Protein AF-I1SAD9-F1 (afdb_monomer)

Foldseek 3Di:
DVVVLLVLLLVLVLLVLLLVLCVVCPVPDDLVVSLVVSLVVHDPVCNVPVCSNSDDNVVSVVVSVVSLVVSLVVVVVVCVQAVLQLVCLQPPLPVLCPPPDPDDDGRDSVVNSVVSVVCVVVQVVRPCNSVVSVVVVVVD

Solvent-accessible surface area (backbone atoms only — not comparable to full-atom values): 7903 Å² total; per-residue (Å²): 107,69,68,58,40,50,54,46,47,52,52,41,51,32,47,50,48,41,43,50,47,50,63,74,41,60,92,74,55,60,69,68,59,53,35,56,57,35,43,76,72,31,54,70,88,55,50,78,32,63,76,65,61,74,44,54,67,69,57,45,51,53,51,45,55,52,44,51,53,50,42,54,50,46,51,50,54,46,39,72,61,28,68,50,39,64,57,38,58,75,74,40,39,71,64,33,37,66,60,77,64,94,66,68,53,93,66,38,64,48,42,36,22,52,54,37,47,77,43,44,65,67,51,67,75,34,84,63,47,65,58,53,52,52,58,48,67,77,74,111

Organism: Gibberella zeae (strain ATCC MYA-4620 / CBS 123657 / FGSC 9075 / NRRL 31084 / PH-1) (NCBI:txid229533)

Secondary structure (DSSP, 8-state):
-HHHHHHHHHHHHHHHHHHHHHHHSTTTS-HHHHHHHHHHHS-HHHHT-HHHHT--HHHHHHHHHHHHHHHHHHHHHHHHH-THHHHHHHH-HHHHHT---S---TT-HHHHHHHHHHHHHHHHTSTTHHHHHHHHHHH-

Mean predicted aligned error: 4.47 Å

Sequence (140 aa):
MAAVTLIKVRILLDLQSAQNTTRAFNGTIPPEIVGLISSELISSAVASRPDILMSNIEHLSKLIKKVKHQIVKLYRSVNEYNSHFWRLMLCSPVSAASQRPEAYSTGTKEEDCLTIEQCLASWVETPGAFQLMKDLSQAI

Radius of gyration: 17.53 Å; Cα contacts (8 Å, |Δi|>4): 134; chains: 1; bounding box: 40×26×49 Å

Structure (mmCIF, N/CA/C/O backbone):
data_AF-I1SAD9-F1
#
_entry.id   AF-I1SAD9-F1
#
loop_
_atom_site.group_PDB
_atom_site.id
_atom_site.type_symbol
_atom_site.label_atom_id
_atom_site.label_alt_id
_atom_site.label_comp_id
_atom_site.label_asym_id
_atom_site.label_entity_id
_atom_site.label_seq_id
_atom_site.pdbx_PDB_ins_code
_atom_site.Cartn_x
_atom_site.Cartn_y
_atom_site.Cartn_z
_atom_site.occupancy
_atom_site.B_iso_or_equiv
_atom_site.auth_seq_id
_atom_site.auth_comp_id
_atom_site.auth_asym_id
_atom_site.auth_atom_id
_atom_site.pdbx_PDB_model_num
ATOM 1 N N . MET A 1 1 ? 10.787 0.877 -3.095 1.00 77.62 1 MET A N 1
ATOM 2 C CA . MET A 1 1 ? 9.717 1.787 -2.612 1.00 77.62 1 MET A CA 1
ATOM 3 C C . MET A 1 1 ? 8.319 1.175 -2.723 1.00 77.62 1 MET A C 1
ATOM 5 O O . MET A 1 1 ? 7.588 1.245 -1.745 1.00 77.62 1 MET A O 1
ATOM 9 N N . ALA A 1 2 ? 7.972 0.497 -3.828 1.00 88.50 2 ALA A N 1
ATOM 10 C CA . ALA A 1 2 ? 6.682 -0.192 -3.997 1.00 88.50 2 ALA A CA 1
ATOM 11 C C . ALA A 1 2 ? 6.305 -1.141 -2.838 1.00 88.50 2 ALA A C 1
ATOM 13 O O . ALA A 1 2 ? 5.191 -1.072 -2.323 1.00 88.50 2 ALA A O 1
ATOM 14 N N . ALA A 1 3 ? 7.253 -1.959 -2.361 1.00 92.94 3 ALA A N 1
ATOM 15 C CA . ALA A 1 3 ? 7.040 -2.845 -1.212 1.00 92.94 3 ALA A CA 1
ATOM 16 C C . ALA A 1 3 ? 6.709 -2.082 0.086 1.00 92.94 3 ALA A C 1
ATOM 18 O O . ALA A 1 3 ? 5.805 -2.463 0.824 1.00 92.94 3 ALA A O 1
ATOM 19 N N . VAL A 1 4 ? 7.392 -0.961 0.351 1.00 95.25 4 VAL A N 1
ATOM 20 C CA . VAL A 1 4 ? 7.125 -0.121 1.532 1.00 95.25 4 VAL A CA 1
ATOM 21 C C . VAL A 1 4 ? 5.742 0.522 1.434 1.00 95.25 4 VAL A C 1
ATOM 23 O O . VAL A 1 4 ? 5.029 0.586 2.436 1.00 95.25 4 VAL A O 1
ATOM 26 N N . THR A 1 5 ? 5.333 0.947 0.234 1.00 96.75 5 THR A N 1
ATOM 27 C CA . THR A 1 5 ? 3.968 1.431 -0.004 1.00 96.75 5 THR A CA 1
ATOM 28 C C . THR A 1 5 ? 2.947 0.351 0.328 1.00 96.75 5 THR A C 1
ATOM 30 O O . THR A 1 5 ? 2.032 0.623 1.099 1.00 96.75 5 THR A O 1
ATOM 33 N N . LEU A 1 6 ? 3.137 -0.882 -0.154 1.00 96.00 6 LEU A N 1
ATOM 34 C CA . LEU A 1 6 ? 2.239 -1.997 0.155 1.00 96.00 6 LEU A CA 1
ATOM 35 C C . LEU A 1 6 ? 2.157 -2.279 1.661 1.00 96.00 6 LEU A C 1
ATOM 37 O O . LEU A 1 6 ? 1.062 -2.453 2.187 1.00 96.00 6 LEU A O 1
ATOM 41 N N . ILE A 1 7 ? 3.284 -2.261 2.378 1.00 94.69 7 ILE A N 1
ATOM 42 C CA . ILE A 1 7 ? 3.293 -2.428 3.841 1.00 94.69 7 ILE A CA 1
ATOM 43 C C . ILE A 1 7 ? 2.440 -1.345 4.513 1.00 94.69 7 ILE A C 1
ATOM 45 O O . ILE A 1 7 ? 1.640 -1.643 5.397 1.00 94.69 7 ILE A O 1
ATOM 49 N N . LYS A 1 8 ? 2.561 -0.083 4.086 1.00 95.88 8 LYS A N 1
ATOM 50 C CA . LYS A 1 8 ? 1.736 1.009 4.625 1.00 95.88 8 LYS A CA 1
ATOM 51 C C . LYS A 1 8 ? 0.260 0.859 4.271 1.00 95.88 8 LYS A C 1
ATOM 53 O O . LYS A 1 8 ? -0.576 1.161 5.116 1.00 95.88 8 LYS A O 1
ATOM 58 N N . VAL A 1 9 ? -0.053 0.382 3.069 1.00 96.75 9 VAL A N 1
ATOM 59 C CA . VAL A 1 9 ? -1.424 0.075 2.642 1.00 96.75 9 VAL A CA 1
ATOM 60 C C . VAL A 1 9 ? -2.025 -1.029 3.512 1.00 96.75 9 VAL A C 1
ATOM 62 O O . VAL A 1 9 ? -3.111 -0.829 4.043 1.00 96.75 9 VAL A O 1
ATOM 65 N N . ARG A 1 10 ? -1.303 -2.132 3.750 1.00 95.06 10 ARG A N 1
ATOM 66 C CA . ARG A 1 10 ? -1.731 -3.211 4.660 1.00 95.06 10 ARG A CA 1
ATOM 67 C C . ARG A 1 10 ? -2.022 -2.681 6.065 1.00 95.06 10 ARG A C 1
ATOM 69 O O . ARG A 1 10 ? -3.111 -2.890 6.578 1.00 95.06 10 ARG A O 1
ATOM 76 N N . ILE A 1 11 ? -1.103 -1.892 6.629 1.00 93.69 11 ILE A N 1
ATOM 77 C CA . ILE A 1 11 ? -1.296 -1.256 7.944 1.00 93.69 11 ILE A CA 1
ATOM 78 C C . ILE A 1 11 ? -2.534 -0.350 7.952 1.00 93.69 11 ILE A C 1
ATOM 80 O O . ILE A 1 11 ? -3.270 -0.323 8.933 1.00 93.69 11 ILE A O 1
ATOM 84 N N . LEU A 1 12 ? -2.769 0.426 6.891 1.00 95.62 12 LEU A N 1
ATOM 85 C CA . LEU A 1 12 ? -3.940 1.298 6.814 1.00 95.62 12 LEU A CA 1
ATOM 86 C C . LEU A 1 12 ? -5.244 0.495 6.805 1.00 95.62 12 LEU A C 1
ATOM 88 O O . LEU A 1 12 ? -6.167 0.855 7.532 1.00 95.62 12 LEU A O 1
ATOM 92 N N . LEU A 1 13 ? -5.301 -0.577 6.014 1.00 94.56 13 LEU A N 1
ATOM 93 C CA . LEU A 1 13 ? -6.459 -1.464 5.942 1.00 94.56 13 LEU A CA 1
ATOM 94 C C . LEU A 1 13 ? -6.725 -2.125 7.300 1.00 94.56 13 LEU A C 1
ATOM 96 O O . LEU A 1 13 ? -7.849 -2.063 7.787 1.00 94.56 13 LEU A O 1
ATOM 100 N N . ASP A 1 14 ? -5.686 -2.635 7.964 1.00 92.44 14 ASP A N 1
ATOM 101 C CA . ASP A 1 14 ? -5.787 -3.209 9.311 1.00 92.44 14 ASP A CA 1
ATOM 102 C C . ASP A 1 14 ? -6.321 -2.192 10.334 1.00 92.44 14 ASP A C 1
ATOM 104 O O . ASP A 1 14 ? -7.220 -2.493 11.118 1.00 92.44 14 ASP A O 1
ATOM 108 N N . LEU A 1 15 ? -5.811 -0.954 10.313 1.00 92.56 15 LEU A N 1
ATOM 109 C CA . LEU A 1 15 ? -6.281 0.114 11.202 1.00 92.56 15 LEU A CA 1
ATOM 110 C C . LEU A 1 15 ? -7.746 0.487 10.940 1.00 92.56 15 LEU A C 1
ATOM 112 O O . LEU A 1 15 ? -8.482 0.786 11.882 1.00 92.56 15 LEU A O 1
ATOM 116 N N . GLN A 1 16 ? -8.173 0.493 9.675 1.00 93.19 16 GLN A N 1
ATOM 117 C CA . GLN A 1 16 ? -9.567 0.739 9.307 1.00 93.19 16 GLN A CA 1
ATOM 118 C C . GLN A 1 16 ? -10.470 -0.406 9.767 1.00 93.19 16 GLN A C 1
ATOM 120 O O . GLN A 1 16 ? -11.533 -0.135 10.320 1.00 93.19 16 GLN A O 1
ATOM 125 N N . SER A 1 17 ? -10.036 -1.658 9.609 1.00 90.38 17 SER A N 1
ATOM 126 C CA . SER A 1 17 ? -10.737 -2.831 10.137 1.00 90.38 17 SER A CA 1
ATOM 127 C C . SER A 1 17 ? -10.884 -2.747 11.654 1.00 90.38 17 SER A C 1
ATOM 129 O O . SER A 1 17 ? -12.004 -2.823 12.149 1.00 90.38 17 SER A O 1
ATOM 131 N N . ALA A 1 18 ? -9.800 -2.470 12.388 1.00 88.00 18 ALA A N 1
ATOM 132 C CA . ALA A 1 18 ? -9.842 -2.302 13.842 1.00 88.00 18 ALA A CA 1
ATOM 133 C C . ALA A 1 18 ? -10.807 -1.179 14.265 1.00 88.00 18 ALA A C 1
ATOM 135 O O . ALA A 1 18 ? -11.660 -1.376 15.126 1.00 88.00 18 ALA A O 1
ATOM 136 N N . GLN A 1 19 ? -10.743 -0.011 13.615 1.00 90.56 19 GLN A N 1
ATOM 137 C CA . GLN A 1 19 ? -11.661 1.095 13.899 1.00 90.56 19 GLN A CA 1
ATOM 138 C C . GLN A 1 19 ? -13.125 0.734 13.611 1.00 90.56 19 GLN A C 1
ATOM 140 O O . GLN A 1 19 ? -14.008 1.097 14.392 1.00 90.56 19 GLN A O 1
ATOM 145 N N . ASN A 1 20 ? -13.391 0.045 12.500 1.00 90.50 20 ASN A N 1
ATOM 146 C CA . ASN A 1 20 ? -14.735 -0.380 12.124 1.00 90.50 20 ASN A CA 1
ATOM 147 C C . ASN A 1 20 ? -15.294 -1.396 13.126 1.00 90.50 20 ASN A C 1
ATOM 149 O O . ASN A 1 20 ? -16.444 -1.250 13.534 1.00 90.50 20 ASN A O 1
ATOM 153 N N . THR A 1 21 ? -14.481 -2.352 13.579 1.00 88.00 21 THR A N 1
ATOM 154 C CA . THR A 1 21 ? -14.848 -3.323 14.619 1.00 88.00 21 THR A CA 1
ATOM 155 C C . THR A 1 21 ? -15.161 -2.620 15.939 1.00 88.00 21 THR A C 1
ATOM 157 O O . THR A 1 21 ? -16.249 -2.806 16.486 1.00 88.00 21 THR A O 1
ATOM 160 N N . THR A 1 22 ? -14.282 -1.725 16.407 1.00 85.56 22 THR A N 1
ATOM 161 C CA . THR A 1 22 ? -14.524 -0.931 17.623 1.00 85.56 22 THR A CA 1
ATOM 162 C C . THR A 1 22 ? -15.805 -0.113 17.520 1.00 85.56 22 THR A C 1
ATOM 164 O O . THR A 1 22 ? -16.560 -0.026 18.483 1.00 85.56 22 THR A O 1
ATOM 167 N N . ARG A 1 23 ? -16.094 0.466 16.349 1.00 88.31 23 ARG A N 1
ATOM 168 C CA . ARG A 1 23 ? -17.322 1.235 16.122 1.00 88.31 23 ARG A CA 1
ATOM 169 C C . ARG A 1 23 ? -18.572 0.353 16.098 1.00 88.31 23 ARG A C 1
ATOM 171 O O . ARG A 1 23 ? -19.582 0.758 16.662 1.00 88.31 23 ARG A O 1
ATOM 178 N N . ALA A 1 24 ? -18.514 -0.805 15.442 1.00 88.38 24 ALA A N 1
ATOM 179 C CA . ALA A 1 24 ? -19.655 -1.704 15.270 1.00 88.38 24 ALA A CA 1
ATOM 180 C C . ALA A 1 24 ? -20.110 -2.338 16.590 1.00 88.38 24 ALA A C 1
ATOM 182 O O . ALA A 1 24 ? -21.304 -2.516 16.803 1.00 88.38 24 ALA A O 1
ATOM 183 N N . PHE A 1 25 ? -19.164 -2.642 17.478 1.00 86.31 25 PHE A N 1
ATOM 184 C CA . PHE A 1 25 ? -19.430 -3.336 18.738 1.00 86.31 25 PHE A CA 1
ATOM 185 C C . PHE A 1 25 ? -19.421 -2.426 19.970 1.00 86.31 25 PHE A C 1
ATOM 187 O O . PHE A 1 25 ? -19.567 -2.912 21.095 1.00 86.31 25 PHE A O 1
ATOM 194 N N . ASN A 1 26 ? -19.272 -1.112 19.778 1.00 82.75 26 ASN A N 1
ATOM 195 C CA . ASN A 1 26 ? -19.205 -0.154 20.873 1.00 82.75 26 ASN A CA 1
ATOM 196 C C . ASN A 1 26 ? -20.445 -0.259 21.777 1.00 82.75 26 ASN A C 1
ATOM 198 O O . ASN A 1 26 ? -21.574 -0.097 21.316 1.00 82.75 26 ASN A O 1
ATOM 202 N N . GLY A 1 27 ? -20.234 -0.549 23.062 1.00 81.94 27 GLY A N 1
ATOM 203 C CA . GLY A 1 27 ? -21.308 -0.707 24.047 1.00 81.94 27 GLY A CA 1
ATOM 204 C C . GLY A 1 27 ? -22.185 -1.955 23.878 1.00 81.94 27 GLY A C 1
ATOM 205 O O . GLY A 1 27 ? -23.124 -2.121 24.649 1.00 81.94 27 GLY A O 1
ATOM 206 N N . THR A 1 28 ? -21.898 -2.830 22.906 1.00 88.19 28 THR A N 1
ATOM 207 C CA . THR A 1 28 ? -22.672 -4.065 22.664 1.00 88.19 28 THR A CA 1
ATOM 208 C C . THR A 1 28 ? -22.038 -5.280 23.341 1.00 88.19 28 THR A C 1
ATOM 210 O O . THR A 1 28 ? -22.744 -6.154 23.835 1.00 88.19 28 THR A O 1
ATOM 213 N N . ILE A 1 29 ? -20.705 -5.334 23.384 1.00 87.44 29 ILE A N 1
ATOM 214 C CA . ILE A 1 29 ? -19.929 -6.408 24.017 1.00 87.44 29 ILE A CA 1
ATOM 215 C C . ILE A 1 29 ? -18.738 -5.825 24.792 1.00 87.44 29 ILE A C 1
ATOM 217 O O . ILE A 1 29 ? -18.334 -4.690 24.516 1.00 87.44 29 ILE A O 1
ATOM 221 N N . PRO A 1 30 ? -18.165 -6.576 25.753 1.00 85.88 30 PRO A N 1
ATOM 222 C CA . PRO A 1 30 ? -16.992 -6.130 26.497 1.00 85.88 30 PRO A CA 1
ATOM 223 C C . PRO A 1 30 ? -15.802 -5.797 25.574 1.00 85.88 30 PRO A C 1
ATOM 225 O O . PRO A 1 30 ? -15.595 -6.505 24.579 1.00 85.88 30 PRO A O 1
ATOM 228 N N . PRO A 1 31 ? -15.001 -4.758 25.886 1.00 79.44 31 PRO A N 1
ATOM 229 C CA . PRO A 1 31 ? -13.859 -4.332 25.069 1.00 79.44 31 PRO A CA 1
ATOM 230 C C . PRO A 1 31 ? -12.841 -5.439 24.775 1.00 79.44 31 PRO A C 1
ATOM 232 O O . PRO A 1 31 ? -12.210 -5.441 23.721 1.00 79.44 31 PRO A O 1
ATOM 235 N N . GLU A 1 32 ? -12.697 -6.404 25.679 1.00 80.94 32 GLU A N 1
ATOM 236 C CA . GLU A 1 32 ? -11.806 -7.553 25.525 1.00 80.94 32 GLU A CA 1
ATOM 237 C C . GLU A 1 32 ? -12.250 -8.445 24.359 1.00 80.94 32 GLU A C 1
ATOM 239 O O . GLU A 1 32 ? -11.424 -8.891 23.565 1.00 80.94 32 GLU A O 1
ATOM 244 N N . ILE A 1 33 ? -13.563 -8.646 24.200 1.00 84.00 33 ILE A N 1
ATOM 245 C CA . ILE A 1 33 ? -14.132 -9.433 23.100 1.00 84.00 33 ILE A CA 1
ATOM 246 C C . ILE A 1 33 ? -13.977 -8.685 21.771 1.00 84.00 33 ILE A C 1
ATOM 248 O O . ILE A 1 33 ? -13.644 -9.294 20.756 1.00 84.00 33 ILE A O 1
ATOM 252 N N . VAL A 1 34 ? -14.138 -7.357 21.776 1.00 82.38 34 VAL A N 1
ATOM 253 C CA . VAL A 1 34 ? -13.850 -6.508 20.604 1.00 82.38 34 VAL A CA 1
ATOM 254 C C . VAL A 1 34 ? -12.381 -6.635 20.188 1.00 82.38 34 VAL A C 1
ATOM 256 O O . VAL A 1 34 ? -12.087 -6.728 18.994 1.00 82.38 34 VAL A O 1
ATOM 259 N N . GLY A 1 35 ? -11.467 -6.682 21.161 1.00 78.31 35 GLY A N 1
ATOM 260 C CA . GLY A 1 35 ? -10.040 -6.902 20.934 1.00 78.31 35 GLY A CA 1
ATOM 261 C C . GLY A 1 35 ? -9.745 -8.250 20.273 1.00 78.31 35 GLY A C 1
ATOM 262 O O . GLY A 1 35 ? -9.020 -8.280 19.281 1.00 78.31 35 GLY A O 1
ATOM 263 N N . LEU A 1 36 ? -10.360 -9.335 20.762 1.00 82.00 36 LEU A N 1
ATOM 264 C CA . LEU A 1 36 ? -10.217 -10.683 20.190 1.00 82.00 36 LEU A CA 1
ATOM 265 C C . LEU A 1 36 ? -10.759 -10.776 18.758 1.00 82.00 36 LEU A C 1
ATOM 267 O O . LEU A 1 36 ? -10.112 -11.339 17.884 1.00 82.00 36 LEU A O 1
ATOM 271 N N . ILE A 1 37 ? -11.926 -10.186 18.483 1.00 82.81 37 ILE A N 1
ATOM 272 C CA . ILE A 1 37 ? -12.470 -10.144 17.116 1.00 82.81 37 ILE A CA 1
ATOM 273 C C . ILE A 1 37 ? -11.536 -9.339 16.205 1.00 82.81 37 ILE A C 1
ATOM 275 O O . ILE A 1 37 ? -11.264 -9.737 15.076 1.00 82.81 37 ILE A O 1
ATOM 279 N N . SER A 1 38 ? -11.022 -8.208 16.694 1.00 79.00 38 SER A N 1
ATOM 280 C CA . SER A 1 38 ? -10.127 -7.351 15.916 1.00 79.00 38 SER A CA 1
ATOM 281 C C . SER A 1 38 ? -8.805 -8.041 15.583 1.00 79.00 38 SER A C 1
ATOM 283 O O . SER A 1 38 ? -8.317 -7.853 14.473 1.00 79.00 38 SER A O 1
ATOM 285 N N . SER A 1 39 ? -8.237 -8.849 16.488 1.00 79.81 39 SER A N 1
ATOM 286 C CA . SER A 1 39 ? -6.977 -9.562 16.233 1.00 79.81 39 SER A CA 1
ATOM 287 C C . SER A 1 39 ? -7.083 -10.611 15.127 1.00 79.81 39 SER A C 1
ATOM 289 O O . SER A 1 39 ? -6.102 -10.825 14.424 1.00 79.81 39 SER A O 1
ATOM 291 N N . GLU A 1 40 ? -8.259 -11.211 14.929 1.00 83.00 40 GLU A N 1
ATOM 292 C CA . GLU A 1 40 ? -8.503 -12.179 13.846 1.00 83.00 40 GLU A CA 1
ATOM 293 C C . GLU A 1 40 ? -8.670 -11.516 12.469 1.00 83.00 40 GLU A C 1
ATOM 295 O O . GLU A 1 40 ? -8.526 -12.161 11.433 1.00 83.00 40 GLU A O 1
ATOM 300 N N . LEU A 1 41 ? -8.987 -10.218 12.437 1.00 77.69 41 LEU A N 1
ATOM 301 C CA . LEU A 1 41 ? -9.294 -9.480 11.205 1.00 77.69 41 LEU A CA 1
ATOM 302 C C . LEU A 1 41 ? -8.104 -8.705 10.633 1.00 77.69 41 LEU A C 1
ATOM 304 O O . LEU A 1 41 ? -8.223 -8.120 9.555 1.00 77.69 41 LEU A O 1
ATOM 308 N N . ILE A 1 42 ? -6.986 -8.651 11.355 1.00 82.06 42 ILE A N 1
ATOM 309 C CA . ILE A 1 42 ? -5.829 -7.826 11.002 1.00 82.06 42 ILE A CA 1
ATOM 310 C C . ILE A 1 42 ? -4.577 -8.672 10.815 1.00 82.06 42 ILE A C 1
ATOM 312 O O . ILE A 1 42 ? -4.418 -9.739 11.407 1.00 82.06 42 ILE A O 1
ATOM 316 N N . SER A 1 43 ? -3.640 -8.173 10.013 1.00 80.88 43 SER A N 1
ATOM 317 C CA . SER A 1 43 ? -2.360 -8.854 9.832 1.00 80.88 43 SER A CA 1
ATOM 318 C C . SER A 1 43 ? -1.533 -8.905 11.127 1.00 80.88 43 SER A C 1
ATOM 320 O O . SER A 1 43 ? -1.642 -8.051 12.014 1.00 80.88 43 SER A O 1
ATOM 322 N N . SER A 1 44 ? -0.612 -9.872 11.207 1.00 77.50 44 SER A N 1
ATOM 323 C CA . SER A 1 44 ? 0.303 -10.044 12.350 1.00 77.50 44 SER A CA 1
ATOM 324 C C . SER A 1 44 ? 1.138 -8.793 12.671 1.00 77.50 44 SER A C 1
ATOM 326 O O . SER A 1 44 ? 1.529 -8.575 13.823 1.00 77.50 44 SER A O 1
ATOM 328 N N . ALA A 1 45 ? 1.369 -7.931 11.674 1.00 72.94 45 ALA A N 1
ATOM 329 C CA . ALA A 1 45 ? 2.082 -6.668 11.833 1.00 72.94 45 ALA A CA 1
ATOM 330 C C . ALA A 1 45 ? 1.356 -5.679 12.763 1.00 72.94 45 ALA A C 1
ATOM 332 O O . ALA A 1 45 ? 2.014 -4.876 13.424 1.00 72.94 45 ALA A O 1
ATOM 333 N N . VAL A 1 46 ? 0.022 -5.735 12.825 1.00 77.94 46 VAL A N 1
ATOM 334 C CA . VAL A 1 46 ? -0.794 -4.900 13.722 1.00 77.94 46 VAL A CA 1
ATOM 335 C C . VAL A 1 46 ? -1.308 -5.709 14.915 1.00 77.94 46 VAL A C 1
ATOM 337 O O . VAL A 1 46 ? -1.389 -5.166 16.013 1.00 77.94 46 VAL A O 1
ATOM 340 N N . ALA A 1 47 ? -1.554 -7.015 14.758 1.00 77.69 47 ALA A N 1
ATOM 341 C CA . ALA A 1 47 ? -1.992 -7.880 15.859 1.00 77.69 47 ALA A CA 1
ATOM 342 C C . ALA A 1 47 ? -0.986 -7.939 17.023 1.00 77.69 47 ALA A C 1
ATOM 344 O O . ALA A 1 47 ? -1.371 -8.005 18.186 1.00 77.69 47 ALA A O 1
ATOM 345 N N . SER A 1 48 ? 0.312 -7.834 16.726 1.00 78.19 48 SER A N 1
ATOM 346 C CA . SER A 1 48 ? 1.386 -7.778 17.731 1.00 78.19 48 SER A CA 1
ATOM 347 C C . SER A 1 48 ? 1.483 -6.441 18.488 1.00 78.19 48 SER A C 1
ATOM 349 O O . SER A 1 48 ? 2.423 -6.235 19.257 1.00 78.19 48 SER A O 1
ATOM 351 N N . ARG A 1 49 ? 0.532 -5.516 18.285 1.00 78.44 49 ARG A N 1
ATOM 352 C CA . ARG A 1 49 ? 0.518 -4.166 18.868 1.00 78.44 49 ARG A CA 1
ATOM 353 C C . ARG A 1 49 ? -0.735 -3.937 19.722 1.00 78.44 49 ARG A C 1
ATOM 355 O O . ARG A 1 49 ? -1.701 -3.330 19.250 1.00 78.44 49 ARG A O 1
ATOM 362 N N . PRO A 1 50 ? -0.719 -4.368 21.000 1.00 74.88 50 PRO A N 1
ATOM 363 C CA . PRO A 1 50 ? -1.850 -4.210 21.916 1.00 74.88 50 PRO A CA 1
ATOM 364 C C . PRO A 1 50 ? -2.270 -2.749 22.098 1.00 74.88 50 PRO A C 1
ATOM 366 O O . PRO A 1 50 ? -3.453 -2.456 22.254 1.00 74.88 50 PRO A O 1
ATOM 369 N N . ASP A 1 51 ? -1.306 -1.826 22.017 1.00 77.56 51 ASP A N 1
ATOM 370 C CA . ASP A 1 51 ? -1.542 -0.386 22.087 1.00 77.56 51 ASP A CA 1
ATOM 371 C C . ASP A 1 51 ? -2.456 0.114 20.963 1.00 77.56 51 ASP A C 1
ATOM 373 O O . ASP A 1 51 ? -3.227 1.046 21.171 1.00 77.56 51 ASP A O 1
ATOM 377 N N . ILE A 1 52 ? -2.419 -0.524 19.791 1.00 74.81 52 ILE A N 1
ATOM 378 C CA . ILE A 1 52 ? -3.283 -0.199 18.654 1.00 74.81 52 ILE A CA 1
ATOM 379 C C . ILE A 1 52 ? -4.626 -0.927 18.776 1.00 74.81 52 ILE A C 1
ATOM 381 O O . ILE A 1 52 ? -5.668 -0.316 18.559 1.00 74.81 52 ILE A O 1
ATOM 385 N N . LEU A 1 53 ? -4.619 -2.206 19.153 1.00 71.12 53 LEU A N 1
ATOM 386 C CA . LEU A 1 53 ? -5.831 -3.026 19.275 1.00 71.12 53 LEU A CA 1
ATOM 387 C C . LEU A 1 53 ? -6.810 -2.518 20.337 1.00 71.12 53 LEU A C 1
ATOM 389 O O . LEU A 1 53 ? -8.019 -2.544 20.129 1.00 71.12 53 LEU A O 1
ATOM 393 N N . MET A 1 54 ? -6.287 -2.039 21.465 1.00 73.12 54 MET A N 1
ATOM 394 C CA . MET A 1 54 ? -7.093 -1.528 22.579 1.00 73.12 54 MET A CA 1
ATOM 395 C C . MET A 1 54 ? -7.255 -0.002 22.532 1.00 73.12 54 MET A C 1
ATOM 397 O O . MET A 1 54 ? -7.733 0.611 23.486 1.00 73.12 54 MET A O 1
ATOM 401 N N . SER A 1 55 ? -6.835 0.638 21.437 1.00 78.44 55 SER A N 1
ATOM 402 C CA . SER A 1 55 ? -6.957 2.084 21.285 1.00 78.44 55 SER A CA 1
ATOM 403 C C . SER A 1 55 ? -8.401 2.521 21.065 1.00 78.44 55 SER A C 1
ATOM 405 O O . SER A 1 55 ? -9.203 1.856 20.410 1.00 78.44 55 SER A O 1
ATOM 407 N N . ASN A 1 56 ? -8.714 3.723 21.546 1.00 84.06 56 ASN A N 1
ATOM 408 C CA . ASN A 1 56 ? -9.991 4.359 21.260 1.00 84.06 56 ASN A CA 1
ATOM 409 C C . ASN A 1 56 ? -10.081 4.837 19.794 1.00 84.06 56 ASN A C 1
ATOM 411 O O . ASN A 1 56 ? -9.084 4.975 19.074 1.00 84.06 56 ASN A O 1
ATOM 415 N N . ILE A 1 57 ? -11.308 5.132 19.354 1.00 87.00 57 ILE A N 1
ATOM 416 C CA . ILE A 1 57 ? -11.612 5.550 17.975 1.00 87.00 57 ILE A CA 1
ATOM 417 C C . ILE A 1 57 ? -10.822 6.804 17.570 1.00 87.00 57 ILE A C 1
ATOM 419 O O . ILE A 1 57 ? -10.391 6.923 16.419 1.00 87.00 57 ILE A O 1
ATOM 423 N N . GLU A 1 58 ? -10.601 7.736 18.497 1.00 90.00 58 GLU A N 1
ATOM 424 C CA . GLU A 1 58 ? -9.871 8.983 18.251 1.00 90.00 58 GLU A CA 1
ATOM 425 C C . GLU A 1 58 ? -8.389 8.729 17.960 1.00 90.00 58 GLU A C 1
ATOM 427 O O . GLU A 1 58 ? -7.822 9.305 17.026 1.00 90.00 58 GLU A O 1
ATOM 432 N N . HIS A 1 59 ? -7.755 7.841 18.728 1.00 89.56 59 HIS A N 1
ATOM 433 C CA . HIS A 1 59 ? -6.368 7.449 18.527 1.00 89.56 59 HIS A CA 1
ATOM 434 C C . HIS A 1 59 ? -6.194 6.702 17.202 1.00 89.56 59 HIS A C 1
ATOM 436 O O . HIS A 1 59 ? -5.332 7.070 16.398 1.00 89.56 59 HIS A O 1
ATOM 442 N N . LEU A 1 60 ? -7.074 5.734 16.916 1.00 90.31 60 LEU A N 1
ATOM 443 C CA . LEU A 1 60 ? -7.096 5.030 15.631 1.00 90.31 60 LEU A CA 1
ATOM 444 C C . LEU A 1 60 ? -7.267 6.008 14.460 1.00 90.31 60 LEU A C 1
ATOM 446 O O . LEU A 1 60 ? -6.527 5.933 13.481 1.00 90.31 60 LEU A O 1
ATOM 450 N N . SER A 1 61 ? -8.146 7.006 14.591 1.00 94.00 61 SER A N 1
ATOM 451 C CA . SER A 1 61 ? -8.338 8.049 13.571 1.00 94.00 61 SER A CA 1
ATOM 452 C C . SER A 1 61 ? -7.060 8.850 13.303 1.00 94.00 61 SER A C 1
ATOM 454 O O . SER A 1 61 ? -6.725 9.133 12.147 1.00 94.00 61 SER A O 1
ATOM 456 N N . LYS A 1 62 ? -6.309 9.202 14.357 1.00 94.88 62 LYS A N 1
ATOM 457 C CA . LYS A 1 62 ? -5.019 9.903 14.231 1.00 94.88 62 LYS A CA 1
ATOM 458 C C . LYS A 1 62 ? -3.980 9.037 13.515 1.00 94.88 62 LYS A C 1
ATOM 460 O O . LYS A 1 62 ? -3.284 9.541 12.629 1.00 94.88 62 LYS A O 1
ATOM 465 N N . LEU A 1 63 ? -3.894 7.747 13.851 1.00 94.00 63 LEU A N 1
ATOM 466 C CA . LEU A 1 63 ? -2.994 6.799 13.185 1.00 94.00 63 LEU A CA 1
ATOM 467 C C . LEU A 1 63 ? -3.360 6.611 11.710 1.00 94.00 63 LEU A C 1
ATOM 469 O O . LEU A 1 63 ? -2.490 6.755 10.852 1.00 94.00 63 LEU A O 1
ATOM 473 N N . ILE A 1 64 ? -4.641 6.395 11.402 1.00 95.31 64 ILE A N 1
ATOM 474 C CA . ILE A 1 64 ? -5.163 6.289 10.031 1.00 95.31 64 ILE A CA 1
ATOM 475 C C . ILE A 1 64 ? -4.765 7.520 9.212 1.00 95.31 64 ILE A C 1
ATOM 477 O O . ILE A 1 64 ? -4.196 7.388 8.127 1.00 95.31 64 ILE A O 1
ATOM 481 N N . LYS A 1 65 ? -4.993 8.731 9.741 1.00 96.88 65 LYS A N 1
ATOM 482 C CA . LYS A 1 65 ? -4.617 9.982 9.062 1.00 96.88 65 LYS A CA 1
ATOM 483 C C . LYS A 1 65 ? -3.109 10.061 8.808 1.00 96.88 65 LYS A C 1
ATOM 485 O O . LYS A 1 65 ? -2.686 10.443 7.716 1.00 96.88 65 LYS A O 1
ATOM 490 N N . LYS A 1 66 ? -2.292 9.669 9.791 1.00 97.00 66 LYS A N 1
ATOM 491 C CA . LYS A 1 66 ? -0.828 9.640 9.666 1.00 97.00 66 LYS A CA 1
ATOM 492 C C . LYS A 1 66 ? -0.370 8.662 8.583 1.00 97.00 66 LYS A C 1
ATOM 494 O O . LYS A 1 66 ? 0.474 9.026 7.767 1.00 97.00 66 LYS A O 1
ATOM 499 N N . VAL A 1 67 ? -0.915 7.446 8.558 1.00 96.62 67 VAL A N 1
ATOM 500 C CA . VAL A 1 67 ? -0.540 6.424 7.570 1.00 96.62 67 VAL A CA 1
ATOM 501 C C . VAL A 1 67 ? -0.995 6.828 6.167 1.00 96.62 67 VAL A C 1
ATOM 503 O O . VAL A 1 67 ? -0.190 6.736 5.244 1.00 96.62 67 VAL A O 1
ATOM 506 N N . LYS A 1 68 ? -2.201 7.390 6.001 1.00 97.44 68 LYS A N 1
ATOM 507 C CA . LYS A 1 68 ? -2.651 7.962 4.716 1.00 97.44 68 LYS A CA 1
ATOM 508 C C . LYS A 1 68 ? -1.663 8.995 4.170 1.00 97.44 68 LYS A C 1
ATOM 510 O O . LYS A 1 68 ? -1.258 8.904 3.016 1.00 97.44 68 LYS A O 1
ATOM 515 N N . HIS A 1 69 ? -1.203 9.925 5.009 1.00 97.44 69 HIS A N 1
ATOM 516 C CA . HIS A 1 69 ? -0.200 10.921 4.607 1.00 97.44 69 HIS A CA 1
ATOM 517 C C . HIS A 1 69 ? 1.132 10.289 4.180 1.00 97.44 69 HIS A C 1
ATOM 519 O O . HIS A 1 69 ? 1.770 10.742 3.232 1.00 97.44 69 HIS A O 1
ATOM 525 N N . GLN A 1 70 ? 1.560 9.225 4.864 1.00 97.56 70 GLN A N 1
ATOM 526 C CA . GLN A 1 70 ? 2.763 8.479 4.484 1.00 97.56 70 GLN A CA 1
ATOM 527 C C . GLN A 1 70 ? 2.594 7.774 3.135 1.00 97.56 70 GLN A C 1
ATOM 529 O O . GLN A 1 70 ? 3.520 7.809 2.331 1.00 97.56 70 GLN A O 1
ATOM 534 N N . ILE A 1 71 ? 1.424 7.190 2.860 1.00 98.06 71 ILE A N 1
ATOM 535 C CA . ILE A 1 71 ? 1.123 6.566 1.56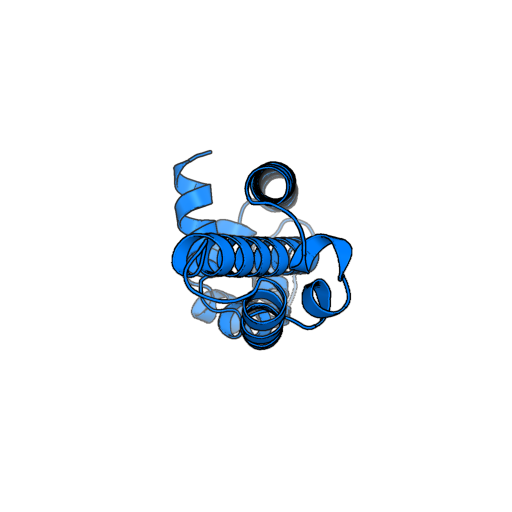4 1.00 98.06 71 ILE A CA 1
ATOM 536 C C . ILE A 1 71 ? 1.152 7.613 0.446 1.00 98.06 71 ILE A C 1
ATOM 538 O O . ILE A 1 71 ? 1.787 7.362 -0.570 1.00 98.06 71 ILE A O 1
ATOM 542 N N . VAL A 1 72 ? 0.562 8.801 0.643 1.00 98.00 72 VAL A N 1
ATOM 543 C CA . VAL A 1 72 ? 0.631 9.905 -0.340 1.00 98.00 72 VAL A CA 1
ATOM 544 C C . VAL A 1 72 ? 2.083 10.260 -0.666 1.00 98.00 72 VAL A C 1
ATOM 546 O O . VAL A 1 72 ? 2.447 10.375 -1.834 1.00 98.00 72 VAL A O 1
ATOM 549 N N . LYS A 1 73 ? 2.933 10.409 0.358 1.00 97.62 73 LYS A N 1
ATOM 550 C CA . LYS A 1 73 ? 4.360 10.700 0.155 1.00 97.62 73 LYS A CA 1
ATOM 551 C C . LYS A 1 73 ? 5.060 9.594 -0.626 1.00 97.62 73 LYS A C 1
ATOM 553 O O . LYS A 1 73 ? 5.759 9.889 -1.584 1.00 97.62 73 LYS A O 1
ATOM 558 N N . LEU A 1 74 ? 4.842 8.334 -0.248 1.00 97.75 74 LEU A N 1
ATOM 559 C CA . LEU A 1 74 ? 5.440 7.190 -0.936 1.00 97.75 74 LEU A CA 1
ATOM 560 C C . LEU A 1 74 ? 4.955 7.071 -2.382 1.00 97.75 74 LEU A C 1
ATOM 562 O O . LEU A 1 74 ? 5.763 6.780 -3.259 1.00 97.75 74 LEU A O 1
ATOM 566 N N . TYR A 1 75 ? 3.670 7.327 -2.641 1.00 97.19 75 TYR A N 1
ATOM 567 C CA . TYR A 1 75 ? 3.124 7.371 -3.994 1.00 97.19 75 TYR A CA 1
ATOM 568 C C . TYR A 1 75 ? 3.878 8.393 -4.842 1.00 97.19 75 TYR A C 1
ATOM 570 O O . TYR A 1 75 ? 4.401 8.032 -5.896 1.00 97.19 75 TYR A O 1
ATOM 578 N N . ARG A 1 76 ? 3.987 9.637 -4.353 1.00 96.69 76 ARG A N 1
ATOM 579 C CA . ARG A 1 76 ? 4.692 10.721 -5.049 1.00 96.69 76 ARG A CA 1
ATOM 580 C C . ARG A 1 76 ? 6.156 10.378 -5.283 1.00 96.69 76 ARG A C 1
ATOM 582 O O . ARG A 1 76 ? 6.594 10.463 -6.416 1.00 96.69 76 ARG A O 1
ATOM 589 N N . SER A 1 77 ? 6.868 9.878 -4.273 1.00 96.81 77 SER A N 1
ATOM 590 C CA . SER A 1 77 ? 8.276 9.491 -4.425 1.00 96.81 77 SER A CA 1
ATOM 591 C C . SER A 1 77 ? 8.489 8.362 -5.436 1.00 96.81 77 SER A C 1
ATOM 593 O O . SER A 1 77 ? 9.474 8.377 -6.164 1.00 96.81 77 SER A O 1
ATOM 595 N N . VAL A 1 78 ? 7.583 7.379 -5.507 1.00 95.69 78 VAL A N 1
ATOM 596 C CA . VAL A 1 78 ? 7.640 6.340 -6.552 1.00 95.69 78 VAL A CA 1
ATOM 597 C C . VAL A 1 78 ? 7.394 6.953 -7.931 1.00 95.69 78 VAL A C 1
ATOM 599 O O . VAL A 1 78 ? 8.130 6.652 -8.860 1.00 95.69 78 VAL A O 1
ATOM 602 N N . ASN A 1 79 ? 6.407 7.844 -8.050 1.00 95.19 79 ASN A N 1
ATOM 603 C CA . ASN A 1 79 ? 6.070 8.500 -9.312 1.00 95.19 79 ASN A CA 1
ATOM 604 C C . ASN A 1 79 ? 7.160 9.472 -9.802 1.00 95.19 79 ASN A C 1
ATOM 606 O O . ASN A 1 79 ? 7.365 9.609 -11.002 1.00 95.19 79 ASN A O 1
ATOM 610 N N . GLU A 1 80 ? 7.838 10.155 -8.878 1.00 95.88 80 GLU A N 1
ATOM 611 C CA . GLU A 1 80 ? 8.988 11.029 -9.142 1.00 95.88 80 GLU A CA 1
ATOM 612 C C . GLU A 1 80 ? 10.202 10.228 -9.618 1.00 95.88 80 GLU A C 1
ATOM 614 O O . GLU A 1 80 ? 10.934 10.690 -10.486 1.00 95.88 80 GLU A O 1
ATOM 619 N N . TYR A 1 81 ? 10.406 9.027 -9.067 1.00 96.25 81 TYR A N 1
ATOM 620 C CA . TYR A 1 81 ? 11.482 8.132 -9.484 1.00 96.25 81 TYR A CA 1
ATOM 621 C C . TYR A 1 81 ? 11.226 7.537 -10.872 1.00 96.25 81 TYR A C 1
ATOM 623 O O . TYR A 1 81 ? 12.090 7.605 -11.743 1.00 96.25 81 TYR A O 1
ATOM 631 N N . ASN A 1 82 ? 10.036 6.970 -11.080 1.00 96.62 82 ASN A N 1
ATOM 632 C CA . ASN A 1 82 ? 9.619 6.444 -12.369 1.00 96.62 82 ASN A CA 1
ATOM 633 C C . ASN A 1 82 ? 8.107 6.624 -12.553 1.00 96.62 82 ASN A C 1
ATOM 635 O O . ASN A 1 82 ? 7.277 5.994 -11.893 1.00 96.62 82 ASN A O 1
ATOM 639 N N . SER A 1 83 ? 7.741 7.521 -13.470 1.00 95.69 83 SER A N 1
ATOM 640 C CA . SER A 1 83 ? 6.344 7.898 -13.721 1.00 95.69 83 SER A CA 1
ATOM 641 C C . SER A 1 83 ? 5.508 6.781 -14.357 1.00 95.69 83 SER A C 1
ATOM 643 O O . SER A 1 83 ? 4.279 6.874 -14.434 1.00 95.69 83 SER A O 1
ATOM 645 N N . HIS A 1 84 ? 6.146 5.711 -14.839 1.00 96.38 84 HIS A N 1
ATOM 646 C CA . HIS A 1 84 ? 5.444 4.588 -15.441 1.00 96.38 84 HIS A CA 1
ATOM 647 C C . HIS A 1 84 ? 4.823 3.656 -14.398 1.00 96.38 84 HIS A C 1
ATOM 649 O O . HIS A 1 84 ? 3.790 3.050 -14.700 1.00 96.38 84 HIS A O 1
ATOM 655 N N . PHE A 1 85 ? 5.376 3.602 -13.185 1.00 96.88 85 PHE A N 1
ATOM 656 C CA . PHE A 1 85 ? 5.086 2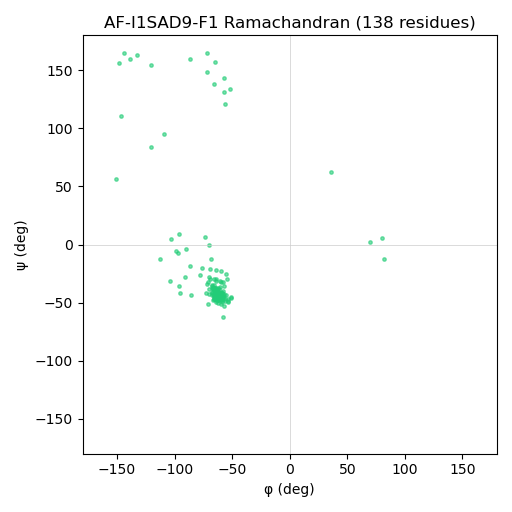.562 -12.206 1.00 96.88 85 PHE A CA 1
ATOM 657 C C . PHE A 1 85 ? 3.605 2.497 -11.860 1.00 96.88 85 PHE A C 1
ATOM 659 O O . PHE A 1 85 ? 2.943 1.499 -12.137 1.00 96.88 85 PHE A O 1
ATOM 666 N N . TRP A 1 86 ? 3.048 3.574 -11.295 1.00 96.94 86 TRP A N 1
ATOM 667 C CA . TRP A 1 86 ? 1.653 3.570 -10.847 1.00 96.94 86 TRP A CA 1
ATOM 668 C C . TRP A 1 86 ? 0.674 3.439 -12.000 1.00 96.94 86 TRP A C 1
ATOM 670 O O . TRP A 1 86 ? -0.336 2.7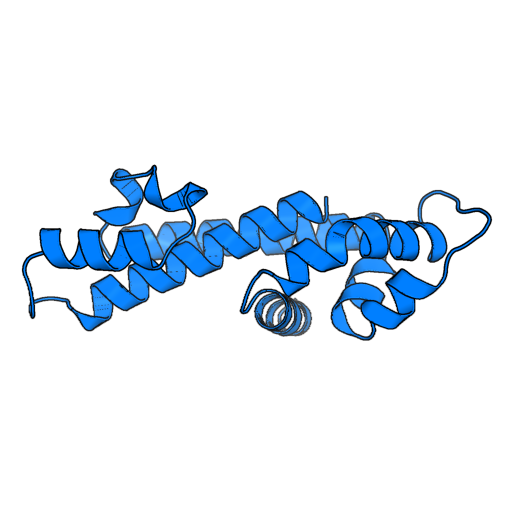53 -11.865 1.00 96.94 86 TRP A O 1
ATOM 680 N N . ARG A 1 87 ? 0.991 4.029 -13.156 1.00 96.00 87 ARG A N 1
ATOM 681 C CA . ARG A 1 87 ? 0.173 3.874 -14.359 1.00 96.00 87 ARG A CA 1
ATOM 682 C C . ARG A 1 87 ? 0.081 2.402 -14.767 1.00 96.00 87 ARG A C 1
ATOM 684 O O . ARG A 1 87 ? -1.016 1.891 -14.961 1.00 96.00 87 ARG A O 1
ATOM 691 N N . LEU A 1 88 ? 1.215 1.710 -14.875 1.00 97.12 88 LEU A N 1
ATOM 692 C CA . LEU A 1 88 ? 1.248 0.291 -15.235 1.00 97.12 88 LEU A CA 1
ATOM 693 C C . LEU A 1 88 ? 0.594 -0.575 -14.154 1.00 97.12 88 LEU A C 1
ATOM 695 O O . LEU A 1 88 ? -0.240 -1.422 -14.470 1.00 97.12 88 LEU A O 1
ATOM 699 N N . MET A 1 89 ? 0.920 -0.314 -12.889 1.00 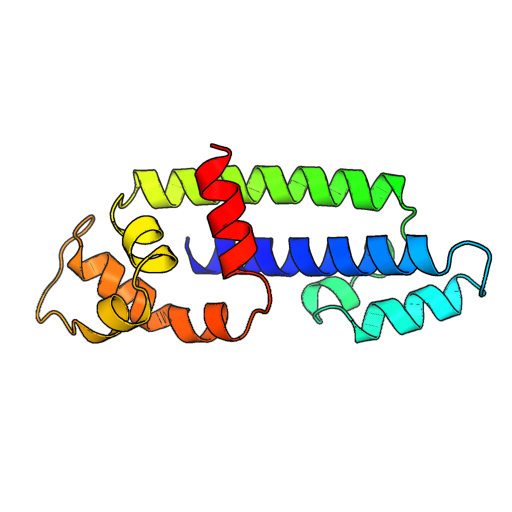97.19 89 MET A N 1
ATOM 700 C CA . MET A 1 89 ? 0.430 -1.064 -11.738 1.00 97.19 89 MET A CA 1
ATOM 701 C C . MET A 1 89 ? -1.093 -0.958 -11.569 1.00 97.19 89 MET A C 1
ATOM 703 O O . MET A 1 89 ? -1.741 -1.943 -11.235 1.00 97.19 89 MET A O 1
ATOM 707 N N . LEU A 1 90 ? -1.691 0.216 -11.800 1.00 96.31 90 LEU A N 1
ATOM 708 C CA . LEU A 1 90 ? -3.125 0.438 -11.571 1.00 96.31 90 LEU A CA 1
ATOM 709 C C . LEU A 1 90 ? -3.999 0.151 -12.800 1.00 96.31 90 LEU A C 1
ATOM 711 O O . LEU A 1 90 ? -5.167 -0.211 -12.625 1.00 96.31 90 LEU A O 1
ATOM 715 N N . CYS A 1 91 ? -3.466 0.301 -14.018 1.00 95.25 91 CYS A N 1
ATOM 716 C CA . CYS A 1 91 ? -4.231 0.109 -15.254 1.00 95.25 91 CYS A CA 1
ATOM 717 C C . CYS A 1 91 ? -4.082 -1.295 -15.851 1.00 95.25 91 CYS A C 1
ATOM 719 O O . CYS A 1 91 ? -5.066 -1.860 -16.320 1.00 95.25 91 CYS A O 1
ATOM 721 N N . SER A 1 92 ? -2.872 -1.860 -15.863 1.00 94.94 92 SER A N 1
ATOM 722 C CA . SER A 1 92 ? -2.589 -3.122 -16.563 1.00 94.94 92 SER A CA 1
ATOM 723 C C . SER A 1 92 ? -1.447 -3.923 -15.912 1.00 94.94 92 SER A C 1
ATOM 725 O O . SER A 1 92 ? -0.462 -4.238 -16.590 1.00 94.94 92 SER A O 1
ATOM 727 N N . PRO A 1 93 ? -1.544 -4.265 -14.612 1.00 95.81 93 PRO A N 1
ATOM 728 C CA . PRO A 1 93 ? -0.427 -4.849 -13.870 1.00 95.81 93 PRO A CA 1
ATOM 729 C C . PRO A 1 93 ? 0.011 -6.215 -14.410 1.00 95.81 93 PRO A C 1
ATOM 731 O O . PRO A 1 93 ? 1.203 -6.471 -14.529 1.00 95.81 93 PRO A O 1
ATOM 734 N N . VAL A 1 94 ? -0.938 -7.076 -14.796 1.00 96.44 94 VAL A N 1
ATOM 735 C CA . VAL A 1 94 ? -0.643 -8.418 -15.334 1.00 96.44 94 VAL A CA 1
ATOM 736 C C . VAL A 1 94 ? 0.087 -8.327 -16.675 1.00 96.44 94 VAL A C 1
ATOM 738 O O . VAL A 1 94 ? 1.088 -9.009 -16.893 1.00 96.44 94 VAL A O 1
ATOM 741 N N . SER A 1 95 ? -0.373 -7.442 -17.564 1.00 96.75 95 SER A N 1
ATOM 742 C CA . SER A 1 95 ? 0.274 -7.217 -18.858 1.00 96.75 95 SER A CA 1
ATOM 743 C C . SER A 1 95 ? 1.672 -6.625 -18.702 1.00 96.75 95 SER A C 1
ATOM 745 O O . SER A 1 95 ? 2.559 -6.996 -19.464 1.00 96.75 95 SER A O 1
ATOM 747 N N . ALA A 1 96 ? 1.873 -5.733 -17.724 1.00 95.88 96 ALA A N 1
ATOM 748 C CA . ALA A 1 96 ? 3.179 -5.157 -17.408 1.00 95.88 96 ALA A CA 1
ATOM 749 C C . ALA A 1 96 ? 4.148 -6.219 -16.866 1.00 95.88 96 ALA A C 1
ATOM 751 O O . ALA A 1 96 ? 5.250 -6.353 -17.391 1.00 95.88 96 ALA A O 1
ATOM 752 N N . ALA A 1 97 ? 3.701 -7.038 -15.907 1.00 95.81 97 ALA A N 1
ATOM 753 C CA . ALA A 1 97 ? 4.479 -8.152 -15.359 1.00 95.81 97 ALA A CA 1
ATOM 754 C C . ALA A 1 97 ? 4.878 -9.200 -16.415 1.00 95.81 97 ALA A C 1
ATOM 756 O O . ALA A 1 97 ? 5.843 -9.930 -16.232 1.00 95.81 97 ALA A O 1
ATOM 757 N N . SER A 1 98 ? 4.147 -9.284 -17.531 1.00 95.62 98 SER A N 1
ATOM 758 C CA . SER A 1 98 ? 4.397 -10.276 -18.586 1.00 95.62 98 SER A CA 1
ATOM 759 C C . SER A 1 98 ? 5.372 -9.804 -19.676 1.00 95.62 98 SER A C 1
ATOM 761 O O . SER A 1 98 ? 5.682 -10.585 -20.570 1.00 95.62 98 SER A O 1
ATOM 763 N N . GLN A 1 99 ? 5.846 -8.549 -19.649 1.00 92.12 99 GLN A N 1
ATOM 764 C CA . GLN A 1 99 ? 6.641 -7.966 -20.746 1.00 92.12 99 GLN A CA 1
ATOM 765 C C . GLN A 1 99 ? 8.052 -8.562 -20.905 1.00 92.12 99 GLN A C 1
ATOM 767 O O . GLN A 1 99 ? 8.610 -8.422 -21.986 1.00 92.12 99 GLN A O 1
ATOM 772 N N . ARG A 1 100 ? 8.621 -9.199 -19.865 1.00 86.44 100 ARG A N 1
ATOM 773 C CA . ARG A 1 100 ? 9.953 -9.854 -19.857 1.00 86.44 100 ARG A CA 1
ATOM 774 C C . ARG A 1 100 ? 11.022 -9.135 -20.708 1.00 86.44 100 ARG A C 1
ATOM 776 O O . ARG A 1 100 ? 11.504 -9.702 -21.689 1.00 86.44 100 ARG A O 1
ATOM 783 N N . PRO A 1 101 ? 11.376 -7.887 -20.368 1.00 92.44 101 PRO A N 1
ATOM 784 C CA . PRO A 1 101 ? 12.354 -7.129 -21.136 1.00 92.44 101 PRO A CA 1
ATOM 785 C C . PRO A 1 101 ? 13.748 -7.769 -21.051 1.00 92.44 101 PRO A C 1
ATOM 787 O O . PRO A 1 101 ? 14.184 -8.177 -19.977 1.00 92.44 101 PRO A O 1
ATOM 790 N N . GLU A 1 102 ? 14.465 -7.820 -22.177 1.00 91.25 102 GLU A N 1
ATOM 791 C CA . GLU A 1 102 ? 15.839 -8.352 -22.239 1.00 91.25 102 GLU A CA 1
ATOM 792 C C . GLU A 1 102 ? 16.857 -7.434 -21.545 1.00 91.25 102 GLU A C 1
ATOM 794 O O . GLU A 1 102 ? 17.881 -7.893 -21.041 1.00 91.25 102 GLU A O 1
ATOM 799 N N . ALA A 1 103 ? 16.569 -6.133 -21.503 1.00 93.00 103 ALA A N 1
ATOM 800 C CA . ALA A 1 103 ? 17.384 -5.121 -20.849 1.00 93.00 103 ALA A CA 1
ATOM 801 C C . ALA A 1 103 ? 16.503 -3.987 -20.310 1.00 93.00 103 ALA A C 1
ATOM 803 O O . ALA A 1 103 ? 15.409 -3.734 -20.816 1.00 93.00 103 ALA A O 1
ATOM 804 N N . TYR A 1 104 ? 17.003 -3.280 -19.299 1.00 94.75 104 TYR A N 1
ATOM 805 C CA . TYR A 1 104 ? 16.380 -2.075 -18.760 1.00 94.75 104 TYR A CA 1
ATOM 806 C C . TYR A 1 104 ? 17.449 -1.064 -18.339 1.00 94.75 104 TYR A C 1
ATOM 808 O O . TYR A 1 104 ? 18.631 -1.382 -18.207 1.00 94.75 104 TYR A O 1
ATOM 816 N N . SER A 1 105 ? 17.032 0.179 -18.129 1.00 94.56 105 SER A N 1
ATOM 817 C CA . SER A 1 105 ? 17.848 1.224 -17.502 1.00 94.56 105 SER A CA 1
ATOM 818 C C . SER A 1 105 ? 17.037 1.933 -16.421 1.00 94.56 105 SER A C 1
ATOM 820 O O . SER A 1 105 ? 15.811 1.829 -16.393 1.00 94.56 105 SER A O 1
ATOM 822 N N . THR A 1 106 ? 17.705 2.656 -15.526 1.00 93.50 106 THR A N 1
ATOM 823 C CA . THR A 1 106 ? 17.028 3.420 -14.470 1.00 93.50 106 THR A CA 1
ATOM 824 C C . THR A 1 106 ? 16.025 4.416 -15.058 1.00 93.50 106 THR A C 1
ATOM 826 O O . THR A 1 106 ? 16.356 5.161 -15.979 1.00 93.50 106 THR A O 1
ATOM 829 N N . GLY A 1 107 ? 14.805 4.428 -14.522 1.00 93.31 107 GLY A N 1
ATOM 830 C CA . GLY A 1 107 ? 13.706 5.306 -14.928 1.00 93.31 107 GLY A CA 1
ATOM 831 C C . GLY A 1 107 ? 12.951 4.856 -16.184 1.00 93.31 107 GLY A C 1
ATOM 832 O O . GLY A 1 107 ? 12.095 5.590 -16.676 1.00 93.31 107 GLY A O 1
ATOM 833 N N . THR A 1 108 ? 13.258 3.678 -16.734 1.00 96.44 108 THR A N 1
ATOM 834 C CA . THR A 1 108 ? 12.598 3.169 -17.948 1.00 96.44 108 THR A CA 1
ATOM 835 C C . THR A 1 108 ? 11.309 2.415 -17.639 1.00 96.44 108 THR A C 1
ATOM 837 O O . THR A 1 108 ? 11.087 1.930 -16.530 1.00 96.44 108 THR A O 1
ATOM 840 N N . LYS A 1 109 ? 10.437 2.273 -18.639 1.00 96.62 109 LYS A N 1
ATOM 841 C CA . LYS A 1 109 ? 9.207 1.479 -18.509 1.00 96.62 109 LYS A CA 1
ATOM 842 C C . LYS A 1 109 ? 9.526 0.012 -18.191 1.00 96.62 109 LYS A C 1
ATOM 844 O O . LYS A 1 109 ? 8.799 -0.628 -17.439 1.00 96.62 109 LYS A O 1
ATOM 849 N N . GLU A 1 110 ? 10.606 -0.505 -18.764 1.00 97.25 110 GLU A N 1
ATOM 850 C CA . GLU A 1 110 ? 11.091 -1.875 -18.614 1.00 97.25 110 GLU A CA 1
ATOM 851 C C . GLU A 1 110 ? 11.496 -2.171 -17.162 1.00 97.25 110 GLU A C 1
ATOM 853 O O . GLU A 1 110 ? 11.141 -3.227 -16.636 1.00 97.25 110 GLU A O 1
ATOM 858 N N . GLU A 1 111 ? 12.146 -1.216 -16.485 1.00 96.12 111 GLU A N 1
ATOM 859 C CA . GLU A 1 111 ? 12.466 -1.308 -15.052 1.00 96.12 111 GLU A CA 1
ATOM 860 C C . GLU A 1 111 ? 11.201 -1.483 -14.195 1.00 96.12 111 GLU A C 1
ATOM 862 O O . GLU A 1 111 ? 11.150 -2.329 -13.296 1.00 96.12 111 GLU A O 1
ATOM 867 N N . ASP A 1 112 ? 10.148 -0.722 -14.495 1.00 95.94 112 ASP A N 1
ATOM 868 C CA . ASP A 1 112 ? 8.884 -0.823 -13.767 1.00 95.94 112 ASP A CA 1
ATOM 869 C C . ASP A 1 112 ? 8.116 -2.104 -14.095 1.00 95.94 112 ASP A C 1
ATOM 871 O O . ASP A 1 112 ? 7.491 -2.668 -13.200 1.00 95.94 112 ASP A O 1
ATOM 875 N N . CYS A 1 113 ? 8.178 -2.612 -15.330 1.00 96.56 113 CYS A N 1
ATOM 876 C CA . CYS A 1 113 ? 7.618 -3.924 -15.670 1.00 96.56 113 CYS A CA 1
ATOM 877 C C . CYS A 1 113 ? 8.240 -5.035 -14.808 1.00 96.56 113 CYS A C 1
ATOM 879 O O . CYS A 1 113 ? 7.502 -5.843 -14.244 1.00 96.56 113 CYS A O 1
ATOM 881 N N . LEU A 1 114 ? 9.569 -5.027 -14.639 1.00 95.25 114 LEU A N 1
ATOM 882 C CA . LEU A 1 114 ? 10.280 -5.972 -13.768 1.00 95.25 114 LEU A CA 1
ATOM 883 C C . LEU A 1 114 ? 9.923 -5.771 -12.291 1.00 95.25 114 LEU A C 1
ATOM 885 O O . LEU A 1 114 ? 9.676 -6.733 -11.564 1.00 95.25 114 LEU A O 1
ATOM 889 N N . THR A 1 115 ? 9.843 -4.521 -11.833 1.00 94.94 115 THR A N 1
ATOM 890 C CA . THR A 1 115 ? 9.448 -4.218 -10.448 1.00 94.94 115 THR A CA 1
ATOM 891 C C . THR A 1 115 ? 8.023 -4.700 -10.161 1.00 94.94 115 THR A C 1
ATOM 893 O O . THR A 1 115 ? 7.748 -5.242 -9.087 1.00 94.94 115 THR A O 1
ATOM 896 N N . ILE A 1 116 ? 7.103 -4.524 -11.114 1.00 96.56 116 ILE A N 1
ATOM 897 C CA . ILE A 1 116 ? 5.728 -5.019 -11.020 1.00 96.56 116 ILE A CA 1
ATOM 898 C C . ILE A 1 116 ? 5.726 -6.547 -11.010 1.00 96.56 116 ILE A C 1
ATOM 900 O O . ILE A 1 116 ? 5.102 -7.112 -10.120 1.00 96.56 116 ILE A O 1
ATOM 904 N N . GLU A 1 117 ? 6.455 -7.217 -11.906 1.00 95.44 117 GLU A N 1
ATOM 905 C CA . GLU A 1 117 ? 6.588 -8.683 -11.909 1.00 95.44 117 GLU A CA 1
ATOM 906 C C . GLU A 1 117 ? 6.989 -9.223 -10.526 1.00 95.44 117 GLU A C 1
ATOM 908 O O . GLU A 1 117 ? 6.350 -10.134 -10.002 1.00 95.44 117 GLU A O 1
ATOM 913 N N . GLN A 1 118 ? 7.979 -8.597 -9.885 1.00 93.88 118 GLN A N 1
ATOM 914 C CA . GLN A 1 118 ? 8.499 -9.025 -8.585 1.00 93.88 118 GLN A CA 1
ATOM 915 C C . GLN A 1 118 ? 7.528 -8.827 -7.416 1.00 93.88 118 GLN A C 1
ATOM 917 O O . GLN A 1 118 ? 7.604 -9.563 -6.432 1.00 93.88 118 GLN A O 1
ATOM 922 N N . CYS A 1 119 ? 6.648 -7.822 -7.468 1.00 95.12 119 CYS A N 1
ATOM 923 C CA . CYS A 1 119 ? 5.784 -7.488 -6.330 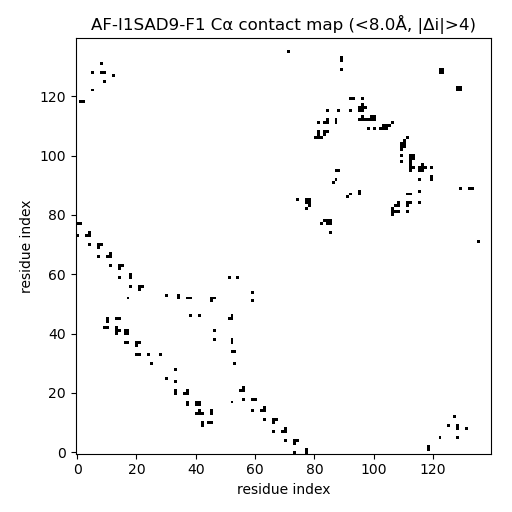1.00 95.12 119 CYS A CA 1
ATOM 924 C C . CYS A 1 119 ? 4.293 -7.752 -6.557 1.00 95.12 119 CYS A C 1
ATOM 926 O O . CYS A 1 119 ? 3.537 -7.742 -5.583 1.00 95.12 119 CYS A O 1
ATOM 928 N N . LEU A 1 120 ? 3.852 -8.013 -7.792 1.00 96.19 120 LEU A N 1
ATOM 929 C CA . LEU A 1 120 ? 2.434 -8.086 -8.147 1.00 96.19 120 LEU A CA 1
ATOM 930 C C . LEU A 1 120 ? 1.664 -9.094 -7.291 1.00 96.19 120 LEU A C 1
ATOM 932 O O . LEU A 1 120 ? 0.590 -8.759 -6.795 1.00 96.19 120 LEU A O 1
ATOM 936 N N . ALA A 1 121 ? 2.228 -10.282 -7.059 1.00 96.38 121 ALA A N 1
ATOM 937 C CA . ALA A 1 121 ? 1.601 -11.311 -6.230 1.00 96.38 121 ALA A CA 1
ATOM 938 C C . ALA A 1 121 ? 1.220 -10.772 -4.841 1.00 96.38 121 ALA A C 1
ATOM 940 O O . ALA A 1 121 ? 0.064 -10.859 -4.436 1.00 96.38 121 ALA A O 1
ATOM 941 N N . SER A 1 122 ? 2.141 -10.082 -4.161 1.00 95.38 122 SER A N 1
ATOM 942 C CA . SER A 1 122 ? 1.886 -9.522 -2.829 1.00 95.38 122 SER A CA 1
ATOM 943 C C . SER A 1 122 ? 0.803 -8.438 -2.819 1.00 95.38 122 SER A C 1
ATOM 945 O O . SER A 1 122 ? 0.090 -8.288 -1.822 1.00 95.38 122 SER A O 1
ATOM 947 N N . TRP A 1 123 ? 0.673 -7.669 -3.904 1.00 96.19 123 TRP A N 1
ATOM 948 C CA . TRP A 1 123 ? -0.403 -6.688 -4.058 1.00 96.19 123 TRP A CA 1
ATOM 949 C C . TRP A 1 123 ? -1.755 -7.359 -4.315 1.00 96.19 123 TRP A C 1
ATOM 951 O O . TRP A 1 123 ? -2.747 -6.948 -3.720 1.00 96.19 123 TRP A O 1
ATOM 961 N N . VAL A 1 124 ? -1.792 -8.400 -5.154 1.00 95.69 124 VAL A N 1
ATOM 962 C CA . VAL A 1 124 ? -3.000 -9.197 -5.438 1.00 95.69 124 VAL A CA 1
ATOM 963 C C . VAL A 1 124 ? -3.499 -9.914 -4.183 1.00 95.69 124 VAL A C 1
ATOM 965 O O . VAL A 1 124 ? -4.694 -9.899 -3.904 1.00 95.69 124 VAL A O 1
ATOM 968 N N . GLU A 1 125 ? -2.589 -10.456 -3.379 1.00 94.25 125 GLU A N 1
ATOM 969 C CA . GLU A 1 125 ? -2.880 -11.105 -2.094 1.00 94.25 125 GLU A CA 1
ATOM 970 C C . GLU A 1 125 ? -3.315 -10.128 -0.989 1.00 94.25 125 GLU A C 1
ATOM 972 O O . GLU A 1 125 ? -3.578 -10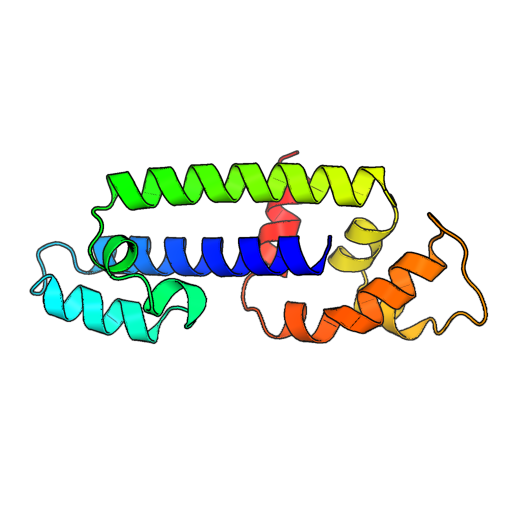.551 0.133 1.00 94.25 125 GLU A O 1
ATOM 977 N N . THR A 1 126 ? -3.38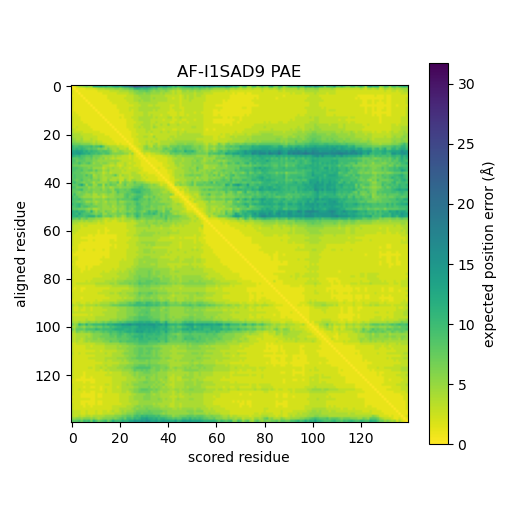1 -8.819 -1.266 1.00 93.88 126 THR A N 1
ATOM 978 C CA . THR A 1 126 ? -3.843 -7.810 -0.303 1.00 93.88 126 THR A CA 1
ATOM 979 C C . THR A 1 126 ? -5.207 -7.256 -0.725 1.00 93.88 126 THR A C 1
ATOM 981 O O . THR A 1 126 ? -5.267 -6.298 -1.508 1.00 93.88 126 THR A O 1
ATOM 984 N N . PRO A 1 127 ? -6.318 -7.806 -0.199 1.00 93.12 127 PRO A N 1
ATOM 985 C CA . PRO A 1 127 ? -7.656 -7.297 -0.476 1.00 93.12 127 PRO A CA 1
ATOM 986 C C . PRO A 1 127 ? -7.762 -5.790 -0.221 1.00 93.12 127 PRO A C 1
ATOM 988 O O . PRO A 1 127 ? -7.292 -5.283 0.790 1.00 93.12 127 PRO A O 1
ATOM 991 N N . GLY A 1 128 ? -8.366 -5.056 -1.156 1.00 94.62 128 GLY A N 1
ATOM 992 C CA . GLY A 1 128 ? -8.560 -3.606 -1.045 1.00 94.62 128 GLY A CA 1
ATOM 993 C C . GLY A 1 128 ? -7.353 -2.738 -1.427 1.00 94.62 128 GLY A C 1
ATOM 994 O O . GLY A 1 128 ? -7.542 -1.542 -1.649 1.00 94.62 128 GLY A O 1
ATOM 995 N N . ALA A 1 129 ? -6.145 -3.294 -1.597 1.00 96.25 129 ALA A N 1
ATOM 996 C CA . ALA A 1 129 ? -4.953 -2.496 -1.910 1.00 96.25 129 ALA A CA 1
ATOM 997 C C . ALA A 1 129 ? -5.072 -1.728 -3.237 1.00 96.25 129 ALA A C 1
ATOM 999 O O . ALA A 1 129 ? -4.822 -0.524 -3.282 1.00 96.25 129 ALA A O 1
ATOM 1000 N N . PHE A 1 130 ? -5.499 -2.399 -4.313 1.00 96.62 130 PHE A N 1
ATOM 1001 C CA . PHE A 1 130 ? -5.675 -1.751 -5.617 1.00 96.62 130 PHE A CA 1
ATOM 1002 C C . PHE A 1 130 ? -6.763 -0.680 -5.601 1.00 96.62 130 PHE A C 1
ATOM 1004 O O . PHE A 1 130 ? -6.565 0.381 -6.188 1.00 96.62 130 PHE A O 1
ATOM 1011 N N . GLN A 1 131 ? -7.892 -0.935 -4.931 1.00 96.44 131 GLN A N 1
ATOM 1012 C CA . GLN A 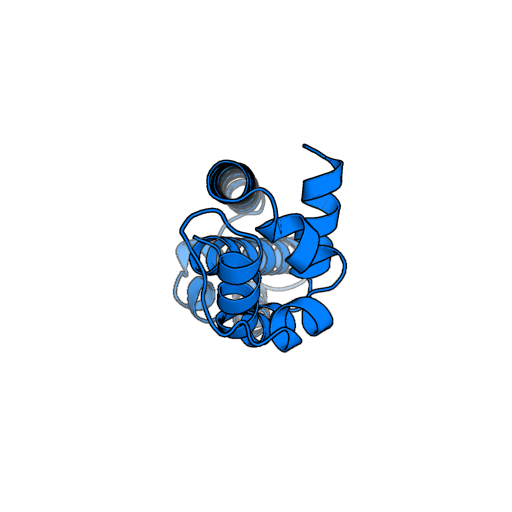1 131 ? -8.971 0.049 -4.838 1.00 96.44 131 GLN A CA 1
ATOM 1013 C C . GLN A 1 131 ? -8.493 1.298 -4.098 1.00 96.44 131 GLN A C 1
ATOM 1015 O O . GLN A 1 131 ? -8.622 2.402 -4.614 1.00 96.44 131 GLN A O 1
ATOM 1020 N N . LEU A 1 132 ? -7.831 1.113 -2.953 1.00 96.81 132 LEU A N 1
ATOM 1021 C CA . LEU A 1 132 ? -7.285 2.207 -2.159 1.00 96.81 132 LEU A CA 1
ATOM 1022 C C . LEU A 1 132 ? -6.316 3.076 -2.965 1.00 96.81 132 LEU A C 1
ATOM 1024 O O . LEU A 1 132 ? -6.389 4.301 -2.901 1.00 96.81 132 LEU A O 1
ATOM 1028 N N . MET A 1 133 ? -5.414 2.461 -3.735 1.00 97.38 133 MET A N 1
ATOM 1029 C CA . MET A 1 133 ? -4.466 3.215 -4.558 1.00 97.38 133 MET A CA 1
ATOM 1030 C C . MET A 1 133 ? -5.129 3.905 -5.756 1.00 97.38 133 MET A C 1
ATOM 1032 O O . MET A 1 133 ? -4.694 4.992 -6.130 1.00 97.38 133 MET A O 1
ATOM 1036 N N . LYS A 1 134 ? -6.186 3.321 -6.337 1.00 96.25 134 LYS A N 1
ATOM 1037 C CA . LYS A 1 134 ? -6.991 3.981 -7.377 1.00 96.25 134 LYS A CA 1
ATOM 1038 C C . LYS A 1 134 ? -7.694 5.216 -6.821 1.00 96.25 134 LYS A C 1
ATOM 1040 O O . LYS A 1 134 ? -7.537 6.291 -7.393 1.00 96.25 134 LYS A O 1
ATOM 1045 N N . ASP A 1 135 ? -8.368 5.086 -5.682 1.00 95.69 135 ASP A N 1
ATOM 1046 C CA . ASP A 1 135 ? -9.038 6.207 -5.010 1.00 95.69 135 ASP A CA 1
ATOM 1047 C C . ASP A 1 135 ? -8.032 7.309 -4.658 1.00 95.69 135 ASP A C 1
ATOM 1049 O O . ASP A 1 135 ? -8.280 8.493 -4.874 1.00 95.69 135 ASP A O 1
ATOM 1053 N N . LEU A 1 136 ? -6.850 6.913 -4.171 1.00 94.56 136 LEU A N 1
ATOM 1054 C CA . LEU A 1 136 ? -5.757 7.835 -3.886 1.00 94.56 136 LEU A CA 1
ATOM 1055 C C . LEU A 1 136 ? -5.321 8.601 -5.137 1.00 94.56 136 LEU A C 1
ATOM 1057 O O . LEU A 1 136 ? -5.180 9.815 -5.062 1.00 94.56 136 LEU A O 1
ATOM 1061 N N . SER A 1 137 ? -5.121 7.908 -6.263 1.00 93.12 137 SER A N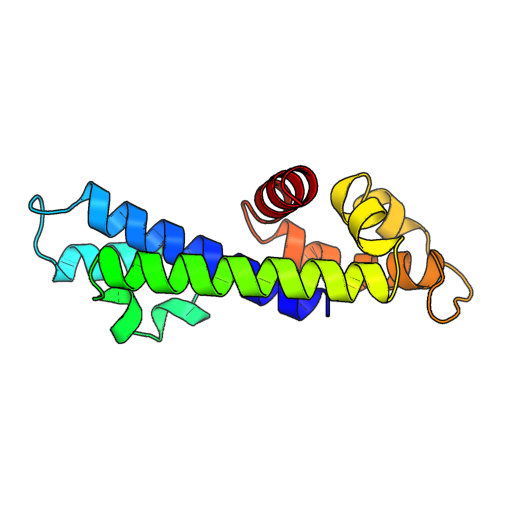 1
ATOM 1062 C CA . SER A 1 137 ? -4.651 8.511 -7.519 1.00 93.12 137 SER A CA 1
ATOM 1063 C C . SER A 1 137 ? -5.622 9.531 -8.119 1.00 93.12 137 SER A C 1
ATOM 1065 O O . SER A 1 137 ? -5.202 10.380 -8.891 1.00 93.12 137 SER A O 1
ATOM 1067 N N . GLN A 1 138 ? -6.906 9.458 -7.759 1.00 92.00 138 GLN A N 1
ATOM 1068 C CA . GLN A 1 138 ? -7.928 10.424 -8.173 1.00 92.00 138 GLN A CA 1
ATOM 1069 C C . GLN A 1 138 ? -8.010 11.638 -7.237 1.00 92.00 138 GLN A C 1
ATOM 1071 O O . GLN A 1 138 ? -8.585 12.660 -7.603 1.00 92.00 138 GLN A O 1
ATOM 1076 N N . ALA A 1 139 ? -7.473 11.520 -6.020 1.00 87.19 139 ALA A N 1
ATOM 1077 C CA . ALA A 1 139 ? -7.566 12.532 -4.971 1.00 87.19 139 ALA A CA 1
ATOM 1078 C C . ALA A 1 139 ? -6.317 13.425 -4.849 1.00 87.19 139 ALA A C 1
ATOM 1080 O O . ALA A 1 139 ? -6.316 14.351 -4.032 1.00 87.19 139 ALA A O 1
ATOM 1081 N N . ILE A 1 140 ? -5.252 13.131 -5.599 1.00 83.19 140 ILE A N 1
ATOM 1082 C CA . ILE A 1 140 ? -3.965 13.850 -5.590 1.00 83.19 140 ILE A CA 1
ATOM 1083 C C . ILE A 1 140 ? -3.641 14.414 -6.962 1.00 83.19 140 ILE A C 1
ATOM 1085 O O . ILE A 1 140 ? -2.946 15.453 -6.959 1.00 83.19 140 ILE A O 1
#

pLDDT: mean 91.03, std 6.98, range [71.12, 98.06]